Protein AF-A0A6B3C2G4-F1 (afdb_monomer_lite)

Foldseek 3Di:
DFFALDADPVRHTDDDDDPDCPDPRNVVSVVVLVVLVVQLVVLVVLQVVLVPDPPRDPVSNVVSVVSNVVSVVSVVSVVVRVVVPPDPDD

Sequence (90 aa):
MRLLPWTTPEGNPCYLSTDSDLSRLSLLADDIEAAQLESGEQVLKGARGLLGDPRAGERAVRFGLTRATESLADVLRIAVSRGGRIPTEW

Organism: NCBI:txid2706042

Radius of gyration: 16.46 Å; chains: 1; bounding box: 35×36×44 Å

pLDDT: mean 94.44, std 6.12, range [56.84, 98.56]

Structure (mmCIF, N/CA/C/O backbone):
data_AF-A0A6B3C2G4-F1
#
_entry.id   AF-A0A6B3C2G4-F1
#
loop_
_atom_site.group_PDB
_atom_site.id
_atom_site.type_symbol
_atom_site.label_atom_id
_atom_site.label_alt_id
_atom_site.label_comp_id
_atom_site.label_asym_id
_atom_site.label_entity_id
_atom_site.label_seq_id
_atom_site.pdbx_PDB_ins_code
_atom_site.Cartn_x
_atom_site.Cartn_y
_atom_site.Cartn_z
_atom_site.occupancy
_atom_site.B_iso_or_equiv
_atom_site.auth_seq_id
_atom_site.auth_comp_id
_atom_site.auth_asym_id
_atom_site.auth_atom_id
_atom_site.pdbx_PDB_model_num
ATOM 1 N N . MET A 1 1 ? 7.258 -7.468 -19.368 1.00 88.44 1 MET A N 1
ATOM 2 C CA . MET A 1 1 ? 6.275 -6.394 -19.082 1.00 88.44 1 MET A CA 1
ATOM 3 C C . MET A 1 1 ? 6.114 -6.272 -17.578 1.00 88.44 1 MET A C 1
ATOM 5 O O . 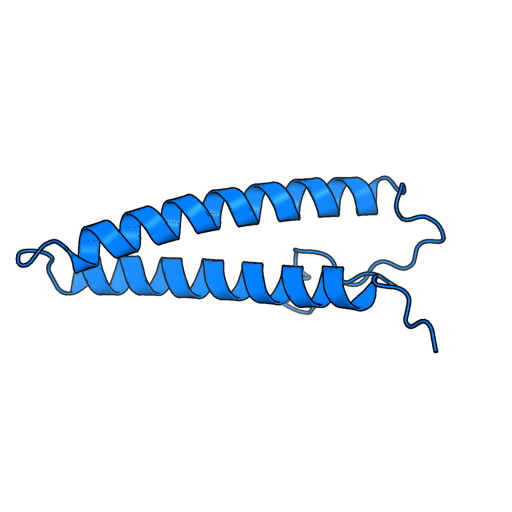MET A 1 1 ? 6.003 -7.302 -16.927 1.00 88.44 1 MET A O 1
ATOM 9 N N . ARG A 1 2 ? 6.077 -5.054 -17.032 1.00 93.75 2 ARG A N 1
ATOM 10 C CA . ARG A 1 2 ? 5.915 -4.786 -15.595 1.00 93.75 2 ARG A CA 1
ATOM 11 C C . ARG A 1 2 ? 4.688 -3.917 -15.336 1.00 93.75 2 ARG A C 1
ATOM 13 O O . ARG A 1 2 ? 4.509 -2.915 -16.016 1.00 93.75 2 ARG A O 1
ATOM 20 N N . LEU A 1 3 ? 3.879 -4.263 -14.337 1.00 96.00 3 LEU A N 1
ATOM 21 C CA . LEU A 1 3 ? 2.839 -3.377 -13.805 1.00 96.00 3 LEU A CA 1
ATOM 22 C C . LEU A 1 3 ? 3.493 -2.328 -12.891 1.00 96.00 3 LEU A C 1
ATOM 24 O O . LEU A 1 3 ? 4.210 -2.684 -11.961 1.00 96.00 3 LEU A O 1
ATOM 28 N N . LEU A 1 4 ? 3.273 -1.042 -13.153 1.00 96.44 4 LEU A N 1
ATOM 29 C CA . LEU A 1 4 ? 3.840 0.052 -12.352 1.00 96.44 4 LEU A CA 1
ATOM 30 C C . LEU A 1 4 ? 2.986 0.316 -11.108 1.00 96.44 4 LEU A C 1
ATOM 32 O O . LEU A 1 4 ? 1.787 0.083 -11.184 1.00 96.44 4 LEU A O 1
ATOM 36 N N . PRO A 1 5 ? 3.517 0.833 -9.987 1.00 96.06 5 PRO A N 1
ATOM 37 C CA . PRO A 1 5 ? 2.734 1.083 -8.769 1.00 96.06 5 PRO A CA 1
ATOM 38 C C . PRO A 1 5 ? 1.791 2.299 -8.841 1.00 96.06 5 PRO A C 1
ATOM 40 O O . PRO A 1 5 ? 1.011 2.519 -7.922 1.00 96.06 5 PRO A O 1
ATOM 43 N N . TRP A 1 6 ? 1.800 3.052 -9.944 1.00 94.69 6 TRP A N 1
ATOM 44 C CA . TRP A 1 6 ? 0.884 4.168 -10.209 1.00 94.69 6 TRP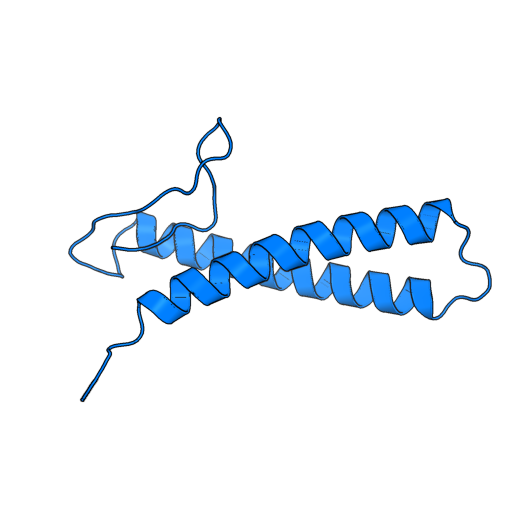 A CA 1
ATOM 45 C C . TRP A 1 6 ? -0.070 3.876 -11.373 1.00 94.69 6 TRP A C 1
ATOM 47 O O . TRP A 1 6 ? 0.118 2.940 -12.160 1.00 94.69 6 TRP A O 1
ATOM 57 N N . THR A 1 7 ? -1.123 4.679 -11.482 1.00 93.19 7 THR A N 1
ATOM 58 C CA . THR A 1 7 ? -2.091 4.643 -12.583 1.00 93.19 7 THR A CA 1
ATOM 59 C C . THR A 1 7 ? -1.816 5.746 -13.600 1.00 93.19 7 THR A C 1
ATOM 61 O O . THR A 1 7 ? -1.010 6.648 -13.364 1.00 93.19 7 THR A O 1
ATOM 64 N N . THR A 1 8 ? -2.504 5.693 -14.739 1.00 91.94 8 THR A N 1
ATOM 65 C CA . THR A 1 8 ? -2.649 6.870 -15.603 1.00 91.94 8 THR A CA 1
ATOM 66 C C . THR A 1 8 ? -3.486 7.946 -14.889 1.00 91.94 8 THR A C 1
ATOM 68 O O . THR A 1 8 ? -4.137 7.639 -13.880 1.00 91.94 8 THR A O 1
ATOM 71 N N . PRO A 1 9 ? -3.511 9.196 -15.386 1.00 91.06 9 PRO A N 1
ATOM 72 C CA . PRO A 1 9 ? -4.388 10.240 -14.848 1.00 91.06 9 PRO A CA 1
ATOM 73 C C . PRO A 1 9 ? -5.874 9.845 -14.815 1.00 91.06 9 PRO A C 1
ATOM 75 O O . PRO A 1 9 ? -6.611 10.280 -13.938 1.00 91.06 9 PRO A O 1
ATOM 78 N N . GLU A 1 10 ? -6.304 8.975 -15.730 1.00 94.06 10 GLU A N 1
ATOM 79 C CA . GLU A 1 10 ? -7.668 8.439 -15.830 1.00 94.06 10 GLU A CA 1
ATOM 80 C C . GLU A 1 10 ? -7.919 7.248 -14.886 1.00 94.06 10 GLU A C 1
ATOM 82 O O . GLU A 1 10 ? -9.002 6.668 -14.895 1.00 94.06 10 GLU A O 1
ATOM 87 N N . GLY A 1 11 ? -6.923 6.851 -14.088 1.00 88.94 11 GLY A N 1
ATOM 88 C CA . GLY A 1 11 ? -7.027 5.743 -13.135 1.00 88.94 11 GLY A CA 1
ATOM 89 C C . GLY A 1 11 ? -6.768 4.356 -13.731 1.00 88.94 11 GLY A C 1
ATOM 90 O O . GLY A 1 11 ? -6.913 3.355 -13.031 1.00 88.94 11 GLY A O 1
ATOM 91 N N . ASN A 1 12 ? -6.345 4.259 -14.994 1.00 92.38 12 ASN A N 1
ATOM 92 C CA . ASN A 1 12 ? -6.086 2.965 -15.625 1.00 92.38 12 ASN A CA 1
ATOM 93 C C . ASN A 1 12 ? -4.747 2.358 -15.160 1.00 92.38 12 ASN A C 1
ATOM 95 O O . ASN A 1 12 ? -3.797 3.098 -14.875 1.00 92.38 12 ASN A O 1
ATOM 99 N N . PRO A 1 13 ? -4.616 1.016 -15.109 1.00 93.06 13 PRO A N 1
ATOM 100 C CA . PRO A 1 13 ? -3.332 0.360 -14.880 1.00 93.06 13 PRO A CA 1
ATOM 101 C C . PRO A 1 13 ? -2.271 0.810 -15.891 1.00 93.06 13 PRO A 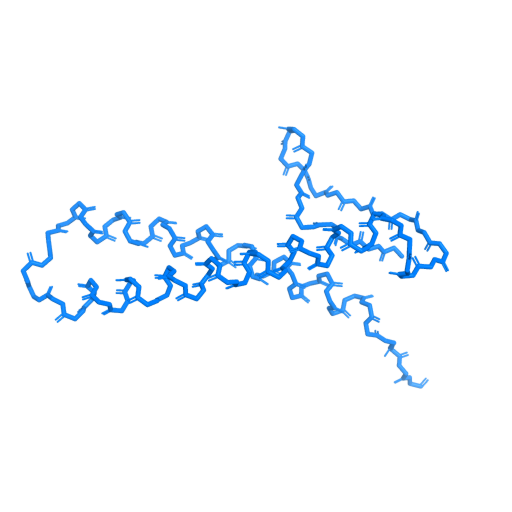C 1
ATOM 103 O O . PRO A 1 13 ? -2.554 0.955 -17.079 1.00 93.06 13 PRO A O 1
ATOM 106 N N . CYS A 1 14 ? -1.040 1.008 -15.422 1.00 93.69 14 CYS A N 1
ATOM 107 C CA . CYS A 1 14 ? 0.075 1.455 -16.252 1.00 93.69 14 CYS A CA 1
ATOM 108 C C . CYS A 1 14 ? 1.140 0.358 -16.321 1.00 93.69 14 CYS A C 1
ATOM 110 O O . CYS A 1 14 ? 1.541 -0.179 -15.284 1.00 93.69 14 CYS A O 1
ATOM 112 N N . TYR A 1 15 ? 1.593 0.030 -17.532 1.00 93.75 15 TYR A N 1
ATOM 113 C CA . TYR A 1 15 ? 2.573 -1.026 -17.766 1.00 93.75 15 TYR A CA 1
ATOM 114 C C . TYR A 1 15 ? 3.843 -0.482 -18.417 1.00 93.75 15 TYR A C 1
ATOM 116 O O . TYR A 1 15 ? 3.787 0.333 -19.335 1.00 93.75 15 TYR A O 1
ATOM 124 N N . LEU A 1 16 ? 4.988 -0.992 -17.974 1.00 93.56 16 LEU A N 1
ATOM 125 C CA . LEU A 1 16 ? 6.302 -0.730 -18.542 1.00 93.56 16 LEU A CA 1
ATOM 126 C C . LEU A 1 16 ? 6.762 -1.932 -19.375 1.00 93.56 16 LEU A C 1
ATOM 128 O O . LEU A 1 16 ? 6.838 -3.060 -18.877 1.00 93.56 16 LEU A O 1
ATOM 132 N N . SER A 1 17 ? 7.105 -1.676 -20.636 1.00 91.81 17 SER A N 1
ATOM 133 C CA . SER A 1 17 ? 7.896 -2.590 -21.460 1.00 91.81 17 SER A CA 1
ATOM 134 C C . SER A 1 17 ? 9.352 -2.156 -21.392 1.00 91.81 17 SER A C 1
ATOM 136 O O . SER A 1 17 ? 9.677 -1.039 -21.787 1.00 91.81 17 SER A O 1
ATOM 138 N N . THR A 1 18 ? 10.223 -3.005 -20.862 1.00 86.44 18 THR A N 1
ATOM 139 C CA . THR A 1 18 ? 11.663 -2.749 -20.803 1.00 86.44 18 THR A CA 1
ATOM 140 C C . THR A 1 18 ? 12.418 -4.068 -20.873 1.00 86.44 18 THR A C 1
ATOM 142 O O . THR A 1 18 ? 11.916 -5.084 -20.388 1.00 86.44 18 THR A O 1
ATOM 145 N N . ASP A 1 19 ? 13.612 -4.034 -21.461 1.00 82.25 19 ASP A N 1
ATOM 146 C CA . ASP A 1 19 ? 14.500 -5.193 -21.586 1.00 82.25 19 ASP A CA 1
ATOM 147 C C . ASP A 1 19 ? 15.303 -5.458 -20.298 1.00 82.25 19 ASP A C 1
ATOM 149 O O . ASP A 1 19 ? 16.029 -6.444 -20.210 1.00 82.25 19 ASP A O 1
ATOM 153 N N . SER A 1 20 ? 15.205 -4.570 -19.298 1.00 85.62 20 SER A N 1
ATOM 154 C CA . SER A 1 20 ? 15.956 -4.673 -18.046 1.00 85.62 20 SER A CA 1
ATOM 155 C C . SER A 1 20 ? 15.150 -4.202 -16.838 1.00 85.62 20 SER A C 1
ATOM 157 O O . SER A 1 20 ? 14.644 -3.077 -16.791 1.00 85.62 20 SER A O 1
ATOM 159 N N . ASP A 1 21 ? 15.131 -5.026 -15.792 1.00 83.94 21 ASP A N 1
ATOM 160 C CA . ASP A 1 21 ? 14.592 -4.648 -14.482 1.00 83.94 21 ASP A CA 1
ATOM 161 C C . ASP A 1 21 ? 15.424 -3.564 -13.776 1.00 83.94 21 ASP A C 1
ATOM 163 O O . ASP A 1 21 ? 14.965 -2.982 -12.802 1.00 83.94 21 ASP A O 1
ATOM 167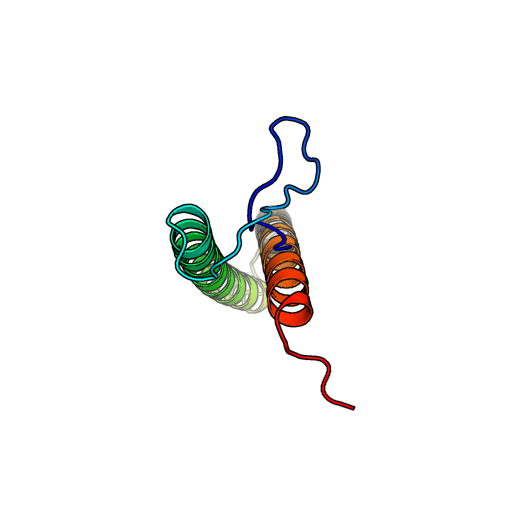 N N . LEU A 1 22 ? 16.601 -3.217 -14.305 1.00 89.88 22 LEU A N 1
ATOM 168 C CA . LEU A 1 22 ? 17.445 -2.122 -13.812 1.00 89.88 22 LEU A CA 1
ATOM 169 C C . LEU A 1 22 ? 17.245 -0.815 -14.594 1.00 89.88 22 LEU A C 1
ATOM 171 O O . LEU A 1 22 ? 18.030 0.125 -14.459 1.00 89.88 22 LEU A O 1
ATOM 175 N N . SER A 1 23 ? 16.207 -0.731 -15.434 1.00 93.94 23 SER A N 1
ATOM 176 C CA . SER A 1 23 ? 15.852 0.524 -16.098 1.00 93.94 23 SER A CA 1
ATOM 177 C C . SER A 1 23 ? 15.508 1.612 -15.072 1.00 93.94 23 SER A C 1
ATOM 179 O O . SER A 1 23 ? 14.994 1.329 -13.990 1.00 93.94 23 SER A O 1
ATOM 181 N N . ARG A 1 24 ? 15.714 2.888 -15.424 1.00 94.31 24 ARG A N 1
ATOM 182 C CA . ARG A 1 24 ? 15.403 4.019 -14.528 1.00 94.31 24 ARG A CA 1
ATOM 183 C C . ARG A 1 24 ? 13.948 4.012 -14.038 1.00 94.31 24 ARG A C 1
ATOM 185 O O . ARG A 1 24 ? 13.693 4.373 -12.895 1.00 94.31 24 ARG A O 1
ATOM 192 N N . LEU A 1 25 ? 13.004 3.610 -14.893 1.00 94.50 25 LEU A N 1
ATOM 193 C CA . LEU A 1 25 ? 11.590 3.512 -14.521 1.00 94.50 25 LEU A CA 1
ATOM 194 C C . LEU A 1 25 ? 11.297 2.286 -13.652 1.00 94.50 25 LEU A C 1
ATOM 196 O O . LEU A 1 25 ? 10.416 2.363 -12.802 1.00 94.50 25 LEU A O 1
ATOM 200 N N . SER A 1 26 ? 12.033 1.188 -13.834 1.00 94.56 26 SER A N 1
ATOM 201 C CA . SER A 1 26 ? 11.931 0.009 -12.969 1.00 94.56 26 SER A CA 1
ATOM 202 C C . SER A 1 26 ? 12.431 0.313 -11.556 1.00 94.56 26 SER A C 1
ATOM 204 O O . SER A 1 26 ? 11.730 0.003 -10.600 1.00 94.56 26 SER A O 1
ATOM 206 N N . LEU A 1 27 ? 13.569 1.005 -11.428 1.00 95.69 27 LEU A N 1
ATOM 207 C CA . LEU A 1 27 ? 14.104 1.437 -10.131 1.00 95.69 27 LEU A CA 1
ATOM 208 C C . LEU A 1 27 ? 13.165 2.430 -9.433 1.00 95.69 27 LEU A C 1
ATOM 210 O O . LEU A 1 27 ? 12.854 2.262 -8.261 1.00 95.69 27 LEU A O 1
ATOM 214 N N . LEU A 1 28 ? 12.624 3.407 -10.173 1.00 97.00 28 LEU A N 1
ATOM 215 C CA . LEU A 1 28 ? 11.604 4.316 -9.637 1.00 97.00 28 LEU A CA 1
ATOM 216 C C . LEU A 1 28 ? 10.344 3.563 -9.181 1.00 97.00 28 LEU A C 1
ATOM 218 O O . LEU A 1 28 ? 9.728 3.928 -8.181 1.00 97.00 28 LEU A O 1
ATOM 222 N N . ALA A 1 29 ? 9.941 2.524 -9.916 1.00 96.50 29 ALA A N 1
ATOM 223 C CA . ALA A 1 29 ? 8.847 1.664 -9.494 1.00 96.50 29 ALA A CA 1
ATOM 224 C C . ALA A 1 29 ? 9.184 0.955 -8.181 1.00 96.50 29 ALA A C 1
ATOM 226 O O . ALA A 1 29 ? 8.361 0.987 -7.277 1.00 96.50 29 ALA A O 1
ATOM 227 N N . ASP A 1 30 ? 10.377 0.382 -8.039 1.00 96.56 30 ASP A N 1
ATOM 228 C CA . ASP A 1 30 ? 10.793 -0.273 -6.796 1.00 96.56 30 ASP A CA 1
ATOM 229 C C . ASP A 1 30 ? 10.808 0.694 -5.595 1.00 96.56 30 ASP A C 1
ATOM 231 O O . ASP A 1 30 ? 10.293 0.339 -4.533 1.00 96.56 30 ASP A O 1
ATOM 235 N N . ASP A 1 31 ? 11.289 1.929 -5.775 1.00 97.94 31 ASP A N 1
ATOM 236 C CA . ASP A 1 31 ? 11.276 2.968 -4.733 1.00 97.94 31 ASP A CA 1
ATOM 237 C C . ASP A 1 31 ? 9.846 3.332 -4.298 1.00 97.94 31 ASP A C 1
ATOM 239 O O . ASP A 1 31 ? 9.553 3.453 -3.106 1.00 97.94 31 ASP A O 1
ATOM 243 N N . ILE A 1 32 ? 8.925 3.479 -5.258 1.00 97.75 32 ILE A N 1
ATOM 244 C CA . ILE A 1 32 ? 7.519 3.788 -4.962 1.00 97.75 32 ILE A CA 1
ATOM 245 C C . ILE A 1 32 ? 6.823 2.598 -4.295 1.00 97.75 32 ILE A C 1
ATOM 247 O O . ILE A 1 32 ? 6.081 2.803 -3.334 1.00 97.75 32 ILE A O 1
ATOM 251 N N . GLU A 1 33 ? 7.078 1.365 -4.747 1.00 97.94 33 GLU A N 1
ATOM 252 C CA . GLU A 1 33 ? 6.564 0.166 -4.076 1.00 97.94 33 GLU A CA 1
ATOM 253 C C . GLU A 1 33 ? 7.043 0.121 -2.614 1.00 97.94 33 GLU A C 1
ATOM 255 O O . GLU A 1 33 ? 6.251 -0.162 -1.718 1.00 97.94 33 GLU A O 1
ATOM 260 N N . ALA A 1 34 ? 8.317 0.435 -2.348 1.00 98.19 34 ALA A N 1
ATOM 261 C CA . ALA A 1 34 ? 8.861 0.474 -0.991 1.00 98.19 34 ALA A CA 1
ATOM 262 C C . ALA A 1 34 ? 8.180 1.544 -0.119 1.00 98.19 34 ALA A C 1
ATOM 264 O O . ALA A 1 34 ? 7.747 1.240 0.994 1.00 98.19 34 ALA A O 1
ATOM 265 N N . ALA A 1 35 ? 8.006 2.763 -0.639 1.00 98.19 35 ALA A N 1
ATOM 266 C CA . ALA A 1 35 ? 7.319 3.843 0.071 1.00 98.19 35 ALA A CA 1
ATOM 267 C C . ALA A 1 35 ? 5.838 3.522 0.357 1.00 98.19 35 ALA A C 1
ATOM 269 O O . ALA A 1 35 ? 5.322 3.830 1.434 1.00 98.19 35 ALA A O 1
ATOM 270 N N . GLN A 1 36 ? 5.138 2.877 -0.583 1.00 97.94 36 GLN A N 1
ATOM 271 C CA . GLN A 1 36 ? 3.758 2.422 -0.385 1.00 97.94 36 GLN A CA 1
ATOM 272 C C . GLN A 1 36 ? 3.662 1.338 0.695 1.00 97.94 36 GLN A C 1
ATOM 274 O O . GLN A 1 36 ? 2.750 1.386 1.522 1.00 97.94 36 GLN A O 1
ATOM 279 N N . LEU A 1 37 ? 4.605 0.390 0.729 1.00 98.50 37 LEU A N 1
ATOM 280 C CA . LEU A 1 37 ? 4.659 -0.638 1.772 1.00 98.50 37 LEU A CA 1
ATOM 281 C C . LEU A 1 37 ? 4.902 -0.025 3.156 1.00 98.50 37 LEU A C 1
ATOM 283 O O . LEU A 1 37 ? 4.168 -0.346 4.089 1.00 98.50 37 LEU A O 1
ATOM 287 N N . GLU A 1 38 ? 5.846 0.911 3.279 1.00 98.44 38 GLU A N 1
ATOM 288 C CA . GLU A 1 38 ? 6.087 1.644 4.530 1.00 98.44 38 GLU A CA 1
ATOM 289 C C . GLU A 1 38 ? 4.831 2.408 4.984 1.00 98.44 38 GLU A C 1
ATOM 291 O O . GLU A 1 38 ? 4.426 2.333 6.148 1.00 98.44 38 GLU A O 1
ATOM 296 N N . SER A 1 39 ? 4.159 3.099 4.057 1.00 97.94 39 SER A N 1
ATOM 297 C CA . SER A 1 39 ? 2.888 3.776 4.337 1.00 97.94 39 SER A CA 1
ATOM 298 C C . SER A 1 39 ? 1.822 2.794 4.837 1.00 97.94 39 SER A C 1
ATOM 300 O O . SER A 1 39 ? 1.146 3.058 5.836 1.00 97.94 39 SER A O 1
ATOM 302 N N . GLY A 1 40 ? 1.714 1.628 4.192 1.00 98.31 40 GLY A N 1
ATOM 303 C CA . GLY A 1 40 ? 0.806 0.554 4.581 1.00 98.31 40 GLY A CA 1
ATOM 304 C C . GLY A 1 40 ? 1.069 0.023 5.991 1.00 98.31 40 GLY A C 1
ATOM 305 O O . GLY A 1 40 ? 0.119 -0.203 6.743 1.00 98.31 40 GLY A O 1
ATOM 306 N N . GLU A 1 41 ? 2.332 -0.108 6.403 1.00 98.56 41 GLU A N 1
ATOM 307 C CA . GLU A 1 41 ? 2.690 -0.490 7.774 1.00 98.56 41 GLU A CA 1
ATOM 308 C C . GLU A 1 41 ? 2.215 0.544 8.805 1.00 98.56 41 GLU A C 1
ATOM 310 O O . GLU A 1 41 ? 1.638 0.178 9.838 1.00 98.56 41 GLU A O 1
ATOM 315 N N . GLN A 1 42 ? 2.387 1.840 8.519 1.00 98.50 42 GLN A N 1
ATOM 316 C CA . GLN A 1 42 ? 1.909 2.909 9.403 1.00 98.50 42 GLN A CA 1
ATOM 317 C C . GLN A 1 42 ? 0.380 2.932 9.495 1.00 98.50 42 GLN A C 1
ATOM 319 O O . GLN A 1 42 ? -0.175 3.055 10.592 1.00 98.50 42 GLN A O 1
ATOM 324 N N . VAL A 1 43 ? -0.312 2.758 8.366 1.00 98.50 43 VAL A N 1
ATOM 325 C CA . VAL A 1 43 ? -1.777 2.664 8.326 1.00 98.50 43 VAL A CA 1
ATOM 326 C C . VAL A 1 43 ? -2.264 1.453 9.116 1.00 98.50 43 VAL A C 1
ATOM 328 O O . VAL A 1 43 ? -3.177 1.587 9.930 1.00 98.50 43 VAL A O 1
ATOM 331 N N . LEU A 1 44 ? -1.630 0.289 8.956 1.00 98.50 44 LEU A N 1
ATOM 332 C CA . LEU A 1 44 ? -1.973 -0.917 9.708 1.00 98.50 44 LEU A CA 1
ATOM 333 C C . LEU A 1 44 ? -1.787 -0.715 11.218 1.00 98.50 44 LEU A C 1
ATOM 335 O O . LEU A 1 44 ? -2.649 -1.110 12.007 1.00 98.50 44 LEU A O 1
ATOM 339 N N . LYS A 1 45 ? -0.689 -0.074 11.634 1.00 98.44 45 LYS A N 1
ATOM 340 C CA . LYS A 1 45 ? -0.439 0.273 13.040 1.00 98.44 45 LYS A CA 1
ATOM 341 C C . LYS A 1 45 ? -1.522 1.208 13.585 1.00 98.44 45 LYS A C 1
ATOM 343 O O . LYS A 1 45 ? -2.063 0.947 14.659 1.00 98.44 45 LYS A O 1
ATOM 348 N N . GLY A 1 46 ? -1.867 2.258 12.839 1.00 97.62 46 GLY A N 1
ATOM 349 C CA . GLY A 1 46 ? -2.924 3.202 13.208 1.00 97.62 46 GLY A CA 1
ATOM 350 C C . GLY A 1 46 ? -4.300 2.541 13.308 1.00 97.62 46 GLY A C 1
ATOM 351 O O . GLY A 1 46 ? -5.004 2.735 14.297 1.00 97.62 46 GLY A O 1
ATOM 352 N N . ALA A 1 47 ? -4.656 1.696 12.339 1.00 97.62 47 ALA A N 1
ATOM 353 C CA . ALA A 1 47 ? -5.914 0.954 12.331 1.00 97.62 47 ALA A CA 1
ATOM 354 C C . ALA A 1 47 ? -6.027 -0.001 13.529 1.00 97.62 47 ALA A C 1
ATOM 356 O O . ALA A 1 47 ? -7.063 -0.037 14.188 1.00 97.62 47 ALA A O 1
ATOM 357 N N . ARG A 1 48 ? -4.951 -0.724 13.871 1.00 97.88 48 ARG A N 1
ATOM 358 C CA . ARG A 1 48 ? -4.904 -1.564 15.081 1.00 97.88 48 ARG A CA 1
ATOM 359 C C . ARG A 1 48 ? -5.087 -0.743 16.357 1.00 97.88 48 ARG A C 1
ATOM 361 O O . ARG A 1 48 ? -5.805 -1.181 17.249 1.00 97.88 48 ARG A O 1
ATOM 368 N N . GLY A 1 49 ? -4.478 0.442 16.427 1.00 97.38 49 GLY A N 1
ATOM 369 C CA . GLY A 1 49 ? -4.673 1.374 17.539 1.00 97.38 49 GLY A CA 1
ATOM 370 C C . GLY A 1 49 ? -6.127 1.832 17.674 1.00 97.38 49 GLY A C 1
ATOM 371 O O . GLY A 1 49 ? -6.680 1.771 18.766 1.00 97.38 49 GLY A O 1
ATOM 372 N N . LEU A 1 50 ? -6.765 2.213 16.562 1.00 97.19 50 LEU A N 1
ATOM 373 C CA . LEU A 1 50 ? -8.175 2.619 16.535 1.00 97.19 50 LEU A CA 1
ATOM 374 C C . LEU A 1 50 ? -9.119 1.493 16.963 1.00 97.19 50 LEU A C 1
ATOM 376 O O . LEU A 1 50 ? -10.029 1.728 17.748 1.00 97.19 50 LEU A O 1
ATOM 380 N N . LEU A 1 51 ? -8.899 0.273 16.470 1.00 96.44 51 LEU A N 1
ATOM 381 C CA . LEU A 1 51 ? -9.709 -0.892 16.842 1.00 96.44 51 LEU A CA 1
ATOM 382 C C . LEU A 1 51 ? -9.515 -1.305 18.308 1.00 96.44 51 LEU A C 1
ATOM 384 O O . LEU A 1 51 ? -10.398 -1.931 18.888 1.00 96.44 51 LEU A O 1
ATOM 388 N N . GLY A 1 52 ? -8.366 -0.971 18.898 1.00 97.19 52 GLY A N 1
ATOM 389 C CA . GLY A 1 52 ? -8.059 -1.231 20.301 1.00 97.19 52 GLY A CA 1
ATOM 390 C C . GLY A 1 52 ? -8.611 -0.191 21.280 1.00 97.19 52 GLY A C 1
ATOM 391 O O . GLY A 1 52 ? -8.548 -0.437 22.481 1.00 97.19 52 GLY A O 1
ATOM 392 N N . ASP A 1 53 ? -9.135 0.945 20.807 1.00 97.56 53 ASP A N 1
ATOM 393 C CA . ASP A 1 53 ? -9.701 2.003 21.649 1.00 97.56 53 ASP A CA 1
ATOM 394 C C . ASP A 1 53 ? -11.241 1.926 21.678 1.00 97.56 53 ASP A C 1
ATOM 396 O O . ASP A 1 53 ? -11.897 2.330 20.714 1.00 97.56 53 ASP A O 1
ATOM 400 N N . PRO A 1 54 ? -11.866 1.492 22.792 1.00 94.62 54 PRO A N 1
ATOM 401 C CA . PRO A 1 54 ? -13.324 1.435 22.918 1.00 94.62 54 PRO A CA 1
ATOM 402 C C . PRO A 1 54 ? -14.016 2.802 22.841 1.00 94.62 54 PRO A C 1
ATOM 404 O O . PRO A 1 54 ? -15.239 2.866 22.737 1.00 94.62 54 PRO A O 1
ATOM 407 N N . ARG A 1 55 ? -13.260 3.902 22.948 1.00 97.06 55 ARG A N 1
ATOM 408 C CA . ARG A 1 55 ? -13.768 5.276 22.845 1.00 97.06 55 ARG A CA 1
ATOM 409 C C . ARG A 1 55 ? -13.663 5.832 21.426 1.00 97.06 55 ARG A C 1
ATOM 411 O O . ARG A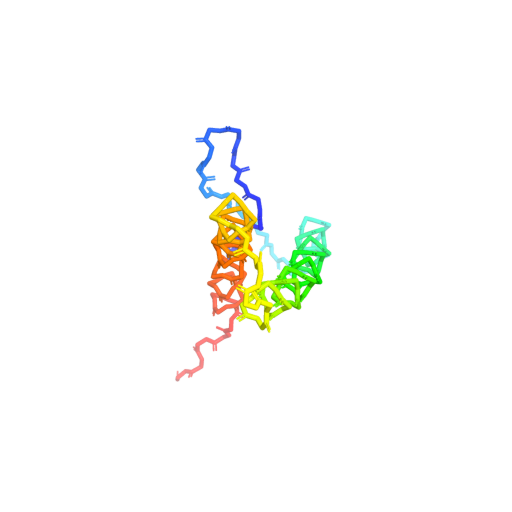 1 55 ? -14.136 6.946 21.192 1.00 97.06 55 ARG A O 1
ATOM 418 N N . ALA A 1 56 ? -13.069 5.094 20.485 1.00 96.06 56 ALA A N 1
ATOM 419 C CA . ALA A 1 56 ? -12.972 5.521 19.099 1.00 96.06 56 ALA A CA 1
ATOM 420 C C . ALA A 1 56 ? -14.374 5.704 18.497 1.00 96.06 56 ALA A C 1
ATOM 422 O O . ALA A 1 56 ? -15.171 4.773 18.395 1.00 96.06 56 ALA A O 1
ATOM 423 N N . GLY A 1 57 ? -14.684 6.936 18.093 1.00 96.94 57 GLY A N 1
ATOM 424 C CA . GLY A 1 57 ? -15.967 7.264 17.477 1.00 96.94 57 GLY A CA 1
ATOM 425 C C . GLY A 1 57 ? -16.060 6.816 16.016 1.00 96.94 57 GLY A C 1
ATOM 426 O O . GLY A 1 57 ? -15.049 6.624 15.337 1.00 96.94 57 GLY A O 1
ATOM 427 N N . GLU A 1 58 ? -17.288 6.758 15.492 1.00 97.12 58 GLU A N 1
ATOM 428 C CA . GLU A 1 58 ? -17.586 6.314 14.119 1.00 97.12 58 GLU A CA 1
ATOM 429 C C . GLU A 1 58 ? -16.724 7.015 13.054 1.00 97.12 58 GLU A C 1
ATOM 431 O O . GLU A 1 58 ? -16.212 6.373 12.141 1.00 97.12 58 GLU A O 1
ATOM 436 N N . ARG A 1 59 ? -16.515 8.333 13.180 1.00 97.62 59 ARG A N 1
ATOM 437 C CA . ARG A 1 59 ? -15.706 9.109 12.224 1.00 97.62 59 ARG A CA 1
ATOM 438 C C . ARG A 1 59 ? -14.250 8.648 12.178 1.00 97.62 59 ARG A C 1
ATOM 440 O O . ARG A 1 59 ? -13.686 8.553 11.093 1.00 97.62 59 ARG A O 1
ATOM 447 N N . ALA A 1 60 ? -13.658 8.356 13.336 1.00 96.81 60 ALA A N 1
ATOM 448 C CA . ALA A 1 60 ? -12.279 7.889 13.424 1.00 96.81 60 ALA A CA 1
ATOM 449 C C . ALA A 1 60 ? -12.143 6.481 12.830 1.00 96.81 60 ALA A C 1
ATOM 451 O O . ALA A 1 60 ? -11.229 6.232 12.048 1.00 96.81 60 ALA A O 1
ATOM 452 N N . VAL A 1 61 ? -13.103 5.594 13.117 1.00 96.50 61 VAL A N 1
ATOM 453 C CA . VAL A 1 61 ? -13.147 4.238 12.546 1.00 96.50 61 VAL A CA 1
ATOM 454 C C . VAL A 1 61 ? -13.329 4.281 11.029 1.00 96.50 61 VAL A C 1
ATOM 456 O O . VAL A 1 61 ? -12.598 3.607 10.309 1.00 96.50 61 VAL A O 1
ATOM 459 N N . ARG A 1 62 ? -14.252 5.108 10.521 1.00 97.81 62 ARG A N 1
ATOM 460 C CA . ARG A 1 62 ? -14.481 5.273 9.078 1.00 97.81 62 ARG A CA 1
ATOM 461 C C . ARG A 1 62 ? -13.233 5.791 8.372 1.00 97.81 62 ARG A C 1
ATOM 463 O O . ARG A 1 62 ? -12.853 5.232 7.352 1.00 97.81 62 ARG A O 1
ATOM 470 N N . PHE A 1 63 ? -12.572 6.801 8.939 1.00 97.56 63 PHE A N 1
ATOM 471 C CA . PHE A 1 63 ? -11.306 7.310 8.414 1.00 97.56 63 PHE A CA 1
ATOM 472 C C . PHE A 1 63 ? -10.220 6.225 8.392 1.00 97.56 63 PHE A C 1
ATOM 474 O O . PHE A 1 63 ? -9.586 6.014 7.359 1.00 97.56 63 PHE A O 1
ATOM 481 N N . GLY A 1 64 ? -10.041 5.501 9.502 1.00 97.88 64 GLY A N 1
ATOM 482 C CA . GLY A 1 64 ? -9.077 4.405 9.590 1.00 97.88 64 GLY A CA 1
ATOM 483 C C . GLY A 1 64 ? -9.340 3.310 8.556 1.00 97.88 64 GLY A C 1
ATOM 484 O O . GLY A 1 64 ? -8.407 2.858 7.896 1.00 97.88 64 GLY A O 1
ATOM 485 N N . LEU A 1 65 ? -10.608 2.933 8.359 1.00 98.00 65 LEU A N 1
ATOM 486 C CA . LEU A 1 65 ? -11.000 1.946 7.357 1.00 98.00 65 LEU A CA 1
ATOM 487 C C . LEU A 1 65 ? -10.738 2.447 5.933 1.00 98.00 65 LEU A C 1
ATOM 489 O O . LEU A 1 65 ? -10.175 1.698 5.144 1.00 98.00 65 LEU A O 1
ATOM 493 N N . THR A 1 66 ? -11.067 3.702 5.612 1.00 98.50 66 THR A N 1
ATOM 494 C CA . THR A 1 66 ? -10.754 4.299 4.303 1.00 98.50 66 THR A CA 1
ATOM 495 C C . THR A 1 66 ? -9.259 4.203 4.001 1.00 98.50 66 THR A C 1
ATOM 497 O O . THR A 1 66 ? -8.879 3.648 2.971 1.00 98.50 66 THR A O 1
ATOM 500 N N . ARG A 1 67 ? -8.402 4.637 4.933 1.00 98.44 67 ARG A N 1
ATOM 501 C CA . ARG A 1 67 ? -6.943 4.546 4.762 1.00 98.44 67 ARG A CA 1
ATOM 502 C C . ARG A 1 67 ? -6.471 3.101 4.613 1.00 98.44 67 ARG A C 1
ATOM 504 O O . ARG A 1 67 ? -5.644 2.820 3.752 1.00 98.44 67 ARG A O 1
ATOM 511 N N . ALA A 1 68 ? -7.021 2.178 5.403 1.00 98.44 68 ALA A N 1
ATOM 512 C CA . ALA A 1 68 ? -6.689 0.759 5.303 1.00 98.44 68 ALA A CA 1
ATOM 513 C C . ALA A 1 68 ? -7.068 0.169 3.936 1.00 98.44 68 ALA A C 1
ATOM 515 O O . ALA A 1 68 ? -6.296 -0.607 3.377 1.00 98.44 68 ALA A O 1
ATOM 516 N N . THR A 1 69 ? -8.221 0.549 3.374 1.00 98.50 69 THR A N 1
ATOM 517 C CA . THR A 1 69 ? -8.636 0.083 2.044 1.00 98.50 69 THR A CA 1
ATOM 518 C C . THR A 1 69 ? -7.762 0.634 0.919 1.00 98.50 69 THR A C 1
ATOM 520 O O . THR A 1 69 ? -7.454 -0.105 -0.012 1.00 98.50 69 THR A O 1
ATOM 523 N N . GLU A 1 7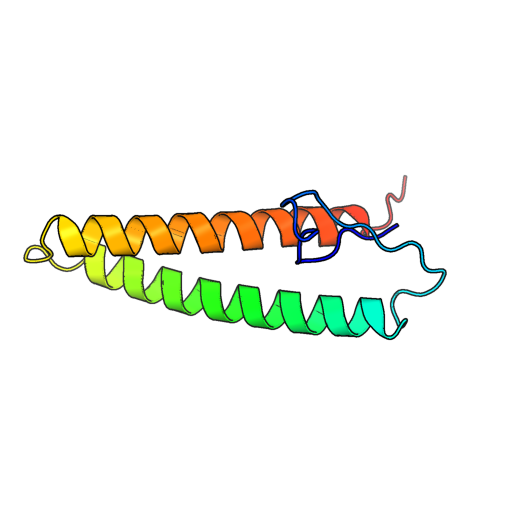0 ? -7.310 1.886 1.025 1.00 97.19 70 GLU A N 1
ATOM 524 C CA . GLU A 1 70 ? -6.379 2.493 0.064 1.00 97.19 70 GLU A CA 1
ATOM 525 C C . GLU A 1 70 ? -5.026 1.767 0.083 1.00 97.19 70 GLU A C 1
ATOM 527 O O . GLU A 1 70 ? -4.574 1.276 -0.949 1.00 97.19 70 GLU A O 1
ATOM 532 N N . SER A 1 71 ? -4.430 1.585 1.268 1.00 98.12 71 SER A N 1
ATOM 533 C CA . SER A 1 71 ? -3.161 0.857 1.399 1.00 98.12 71 SER A CA 1
ATOM 534 C C . SER A 1 71 ? -3.271 -0.611 0.979 1.00 98.12 71 SER A C 1
ATOM 536 O O . SER A 1 71 ? -2.324 -1.162 0.424 1.00 98.12 71 SER A O 1
ATOM 538 N N . LEU A 1 72 ? -4.415 -1.265 1.207 1.00 98.19 72 LEU A N 1
ATOM 539 C CA . LEU A 1 72 ? -4.632 -2.635 0.740 1.00 98.19 72 LEU A CA 1
ATOM 540 C C . LEU A 1 72 ? -4.645 -2.717 -0.792 1.00 98.19 72 LEU A C 1
ATOM 542 O O . LEU A 1 72 ? -4.076 -3.654 -1.351 1.00 98.19 72 LEU A O 1
ATOM 546 N N . ALA A 1 73 ? -5.264 -1.750 -1.473 1.00 96.56 73 ALA A N 1
ATOM 547 C CA . ALA A 1 73 ? -5.261 -1.697 -2.932 1.00 96.56 73 ALA A CA 1
ATOM 548 C C . ALA A 1 73 ? -3.832 -1.555 -3.488 1.00 96.56 73 ALA A C 1
ATOM 550 O O . ALA A 1 73 ? -3.465 -2.284 -4.415 1.00 96.56 73 ALA A O 1
ATOM 551 N N . ASP A 1 74 ? -3.011 -0.698 -2.872 1.00 97.00 74 ASP A N 1
ATOM 552 C CA . ASP A 1 74 ? -1.594 -0.547 -3.219 1.00 97.00 74 ASP A CA 1
ATOM 553 C C . ASP A 1 74 ? -0.832 -1.869 -3.027 1.00 97.00 74 ASP A C 1
ATOM 555 O O . ASP A 1 74 ? -0.191 -2.362 -3.956 1.00 97.00 74 ASP A O 1
ATOM 559 N N . VAL A 1 75 ? -0.964 -2.514 -1.861 1.00 97.75 75 VAL A N 1
ATOM 560 C CA . VAL A 1 75 ? -0.292 -3.792 -1.554 1.00 97.75 75 VAL A CA 1
ATOM 561 C C . VAL A 1 75 ? -0.674 -4.893 -2.546 1.00 97.75 75 VAL A C 1
ATOM 563 O O . VAL A 1 75 ? 0.196 -5.624 -3.022 1.00 97.75 75 VAL A O 1
ATOM 566 N N . LEU A 1 76 ? -1.957 -5.014 -2.895 1.00 97.31 76 LEU A N 1
ATOM 567 C CA . LEU A 1 76 ? -2.418 -6.001 -3.875 1.00 97.31 76 LEU A CA 1
ATOM 568 C C . LEU A 1 76 ? -1.823 -5.736 -5.262 1.00 97.31 76 LEU A C 1
ATOM 570 O O . LEU A 1 76 ? -1.390 -6.672 -5.938 1.00 97.31 76 LEU A O 1
ATOM 574 N N . ARG A 1 77 ? -1.738 -4.468 -5.675 1.00 96.06 77 ARG A N 1
ATOM 575 C CA . ARG A 1 77 ? -1.105 -4.082 -6.940 1.00 96.06 77 ARG A CA 1
ATOM 576 C C . ARG A 1 77 ? 0.379 -4.452 -6.966 1.00 96.06 77 ARG A C 1
ATOM 578 O O . ARG A 1 77 ? 0.849 -5.008 -7.960 1.00 96.06 77 ARG A O 1
ATOM 585 N N . ILE A 1 78 ? 1.098 -4.192 -5.875 1.00 97.06 78 ILE A N 1
ATOM 586 C CA . ILE A 1 78 ? 2.511 -4.563 -5.709 1.00 97.06 78 ILE A CA 1
ATOM 587 C C . ILE A 1 78 ? 2.679 -6.082 -5.781 1.00 97.06 78 ILE A C 1
ATOM 589 O O . ILE A 1 78 ? 3.564 -6.571 -6.482 1.00 97.06 78 ILE A O 1
ATOM 593 N N . ALA A 1 79 ? 1.813 -6.838 -5.102 1.00 97.06 79 ALA A N 1
ATOM 594 C CA . ALA A 1 79 ? 1.853 -8.297 -5.116 1.00 97.06 79 ALA A CA 1
ATOM 595 C C . ALA A 1 79 ? 1.673 -8.860 -6.536 1.00 97.06 79 ALA A C 1
ATOM 597 O O . ALA A 1 79 ? 2.435 -9.736 -6.943 1.00 97.06 79 ALA A O 1
ATOM 598 N N . VAL A 1 80 ? 0.738 -8.314 -7.322 1.00 95.75 80 VAL A N 1
ATOM 599 C CA . VAL A 1 80 ? 0.549 -8.687 -8.736 1.00 95.75 80 VAL A CA 1
ATOM 600 C C . VAL A 1 80 ? 1.767 -8.304 -9.586 1.00 95.75 80 VAL A C 1
ATOM 602 O O . VAL A 1 80 ? 2.249 -9.127 -10.363 1.00 95.75 80 VAL A O 1
ATOM 605 N N . SER A 1 81 ? 2.298 -7.084 -9.419 1.00 94.62 81 SER A N 1
ATOM 606 C CA . SER A 1 81 ? 3.514 -6.605 -10.104 1.00 94.62 81 SER A CA 1
ATOM 607 C C . SER A 1 81 ? 4.708 -7.530 -9.860 1.00 94.62 81 SER A C 1
ATOM 609 O O . SER A 1 81 ? 5.386 -7.941 -10.802 1.00 94.62 81 SER A O 1
ATOM 611 N N . ARG A 1 82 ? 4.966 -7.874 -8.596 1.00 94.19 82 ARG A N 1
ATOM 612 C CA . ARG A 1 82 ? 6.067 -8.757 -8.194 1.00 94.19 82 ARG A CA 1
ATOM 613 C C . ARG A 1 82 ? 5.837 -10.185 -8.667 1.00 94.19 82 ARG A C 1
ATOM 615 O O . ARG A 1 82 ? 6.748 -10.770 -9.236 1.00 94.19 82 ARG A O 1
ATOM 622 N N . GLY A 1 83 ? 4.624 -10.713 -8.505 1.00 94.06 83 GLY A N 1
ATOM 623 C CA . GLY A 1 83 ? 4.264 -12.063 -8.941 1.00 94.06 83 GLY A CA 1
ATOM 624 C C . GLY A 1 83 ? 4.458 -12.277 -10.442 1.00 94.06 83 GLY A C 1
ATOM 625 O O . GLY A 1 83 ? 5.010 -13.294 -10.843 1.00 94.06 83 GLY A O 1
ATOM 626 N N . GLY A 1 84 ? 4.102 -11.289 -11.270 1.00 90.94 84 GLY A N 1
ATOM 627 C CA . GLY A 1 84 ? 4.311 -11.349 -12.721 1.00 90.94 84 GLY A CA 1
ATOM 628 C C . GLY A 1 84 ? 5.778 -11.296 -13.172 1.00 90.94 84 GLY A C 1
ATOM 629 O O . GLY A 1 84 ? 6.049 -11.509 -14.350 1.00 90.94 84 GLY A O 1
ATOM 630 N N . ARG A 1 85 ? 6.716 -11.001 -12.261 1.00 88.88 85 ARG A N 1
ATOM 631 C CA . ARG A 1 85 ? 8.166 -10.989 -12.517 1.00 88.88 85 ARG A CA 1
ATOM 632 C C . ARG A 1 85 ? 8.879 -12.249 -12.026 1.00 88.88 85 ARG A C 1
ATOM 634 O O . ARG A 1 85 ? 10.065 -12.404 -12.293 1.00 88.88 85 ARG A O 1
ATOM 641 N N . ILE A 1 86 ? 8.190 -13.136 -11.307 1.00 90.56 86 ILE A N 1
ATOM 642 C CA . ILE A 1 86 ? 8.764 -14.413 -10.876 1.00 90.56 86 ILE A CA 1
ATOM 643 C C . ILE A 1 86 ? 8.843 -15.327 -12.109 1.00 90.56 86 ILE A C 1
ATOM 645 O O . ILE A 1 86 ? 7.808 -15.546 -12.745 1.00 90.56 86 ILE A O 1
ATOM 649 N N . PRO A 1 87 ? 10.029 -15.858 -12.470 1.00 85.81 87 PRO A N 1
ATOM 650 C CA . PRO A 1 87 ? 10.148 -16.814 -13.563 1.00 85.81 87 PRO A CA 1
ATOM 651 C C . PRO A 1 87 ? 9.231 -18.016 -13.324 1.00 85.81 87 PRO A C 1
ATOM 653 O O . PRO A 1 87 ? 9.275 -18.644 -12.266 1.00 85.81 87 PRO A O 1
ATOM 656 N N . THR A 1 88 ? 8.390 -18.346 -14.301 1.00 80.31 88 THR A N 1
ATOM 657 C CA . THR A 1 88 ? 7.623 -19.592 -14.288 1.00 80.31 88 THR A CA 1
ATOM 658 C C . THR A 1 88 ? 8.525 -20.702 -14.806 1.00 80.31 88 THR A C 1
ATOM 660 O O . THR A 1 88 ? 8.538 -20.983 -16.002 1.00 80.31 88 THR A O 1
ATOM 663 N N . GLU A 1 89 ? 9.333 -21.280 -13.927 1.00 70.88 89 GLU A N 1
ATOM 664 C CA . GLU A 1 89 ? 10.098 -22.485 -14.239 1.00 70.88 89 GLU A CA 1
ATOM 665 C C . GLU A 1 89 ? 9.173 -23.707 -14.131 1.00 70.88 89 GLU A C 1
ATOM 667 O O . GLU A 1 89 ? 8.663 -24.004 -13.050 1.00 70.88 89 GLU A O 1
ATOM 672 N N . TRP A 1 90 ? 8.942 -24.386 -15.258 1.00 56.84 90 TRP A N 1
ATOM 673 C CA . TRP A 1 90 ? 8.463 -25.769 -15.328 1.00 56.84 90 TRP A CA 1
ATOM 674 C C . TRP A 1 90 ? 9.260 -26.501 -16.402 1.00 56.84 90 TRP A C 1
ATOM 676 O O . TRP A 1 90 ? 9.339 -25.960 -17.531 1.00 56.84 90 TRP A O 1
#

Secondary structure (DSSP, 8-state):
-EEEEEE-TTS-EEEE--S-TTSHHHHHHHHHHHHHHHHHHHHHHHHHHHHT-TT--HHHHHHHHHHHHHHHHHHHHHHHHHHTTS----